Protein AF-A0A6J6Z1L6-F1 (afdb_monomer_lite)

Organism: NCBI:txid449393

Sequence (90 aa):
MCDLEGLRDARRYFEAVQNHAKASWTAGQSVLDCCSGIDLGPWVTWDEPWRLAANVHRIYRECEGAAWNTPFDASVVMADVEDLRRRLEG

Foldseek 3Di:
DDDPVVVVVVVVQLVQLLVQLVVCLVVVHDLLRSLVPGDSDPCLPPPLSLCSSVSSVVSSCVVVVDDPPRDDDVVVSVVSSVVSVVVSVD

Secondary structure (DSSP, 8-state):
---HHHHHHHHHHHHHHHHHHHHHHHTT--HHHHHHH---GGGGGSS-GGGHHHHHHHHHHHHTT--TT----HHHHHHHHHHHHHHHH-

pLDDT: mean 94.81, std 7.26, range [47.44, 98.69]

Structure (mmCIF, N/CA/C/O backbone):
data_AF-A0A6J6Z1L6-F1
#
_entry.id   AF-A0A6J6Z1L6-F1
#
loop_
_atom_site.group_PDB
_atom_site.id
_atom_site.type_symbol
_atom_site.label_atom_id
_atom_site.label_alt_id
_atom_site.label_comp_id
_atom_site.label_asym_id
_atom_site.label_entity_id
_atom_site.label_seq_id
_atom_site.pdbx_PDB_ins_code
_atom_site.Cartn_x
_atom_site.Cartn_y
_atom_site.Cartn_z
_atom_site.occupancy
_atom_site.B_iso_or_equiv
_atom_site.auth_seq_id
_atom_site.auth_comp_id
_atom_site.auth_asym_id
_atom_site.auth_atom_id
_atom_site.pdbx_PDB_model_num
ATOM 1 N N . MET A 1 1 ? 23.248 6.738 -5.198 1.00 47.44 1 MET A N 1
ATOM 2 C CA . MET A 1 1 ? 22.802 7.409 -6.435 1.00 47.44 1 MET A CA 1
ATOM 3 C C . MET A 1 1 ? 21.808 8.477 -6.004 1.00 47.44 1 MET A C 1
ATOM 5 O O . MET A 1 1 ? 20.794 8.124 -5.427 1.00 47.44 1 MET A O 1
ATOM 9 N N . CYS A 1 2 ? 22.167 9.756 -6.098 1.00 61.53 2 CYS A N 1
ATOM 10 C CA . CYS A 1 2 ? 21.294 10.871 -5.717 1.00 61.53 2 CYS A CA 1
ATOM 11 C C . CYS A 1 2 ? 21.433 11.937 -6.805 1.00 61.53 2 CYS A C 1
ATOM 13 O O . CYS A 1 2 ? 22.073 12.968 -6.614 1.00 61.53 2 CYS A O 1
ATOM 15 N N . ASP A 1 3 ? 20.964 11.601 -8.003 1.00 82.44 3 ASP A N 1
ATOM 16 C CA . ASP A 1 3 ? 20.731 12.589 -9.045 1.00 82.44 3 ASP A CA 1
ATOM 17 C C . ASP A 1 3 ? 19.277 13.079 -8.961 1.00 82.44 3 ASP A C 1
ATOM 19 O O . ASP A 1 3 ? 18.430 12.526 -8.252 1.00 82.44 3 ASP A O 1
ATOM 23 N N . LEU A 1 4 ? 18.995 14.189 -9.641 1.00 88.69 4 LEU A N 1
ATOM 24 C CA . LEU A 1 4 ? 17.668 14.805 -9.620 1.00 88.69 4 LEU A CA 1
ATOM 25 C C . LEU A 1 4 ? 16.594 13.906 -10.249 1.00 88.69 4 LEU A C 1
ATOM 27 O O . LEU A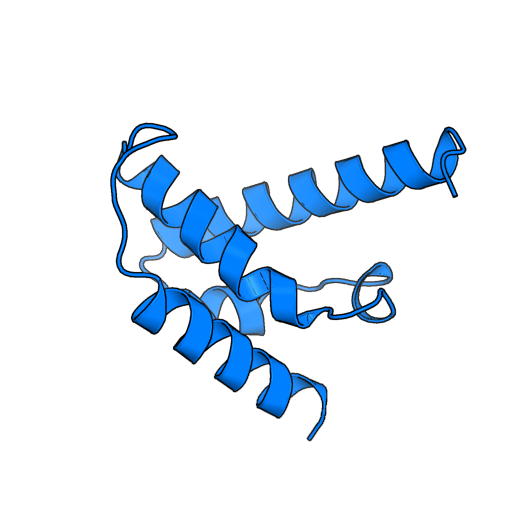 1 4 ? 15.426 14.024 -9.881 1.00 88.69 4 LEU A O 1
ATOM 31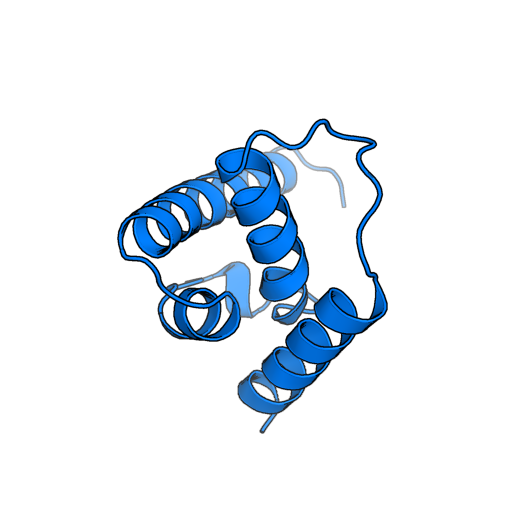 N N . GLU A 1 5 ? 16.975 13.016 -11.165 1.00 87.81 5 GLU A N 1
ATOM 32 C CA . GLU A 1 5 ? 16.049 12.088 -11.818 1.00 87.81 5 GLU A CA 1
ATOM 33 C C . GLU A 1 5 ? 15.594 10.985 -10.859 1.00 87.81 5 GLU A C 1
ATOM 35 O O . GLU A 1 5 ? 14.390 10.780 -10.711 1.00 87.81 5 GLU A O 1
ATOM 40 N N . GLY A 1 6 ? 16.508 10.378 -10.097 1.00 87.06 6 GLY A N 1
ATOM 41 C CA . GLY A 1 6 ? 16.156 9.389 -9.078 1.00 87.06 6 GLY A CA 1
ATOM 42 C C . GLY A 1 6 ? 15.210 9.944 -8.006 1.00 87.06 6 GLY A C 1
ATOM 43 O O . GLY A 1 6 ? 14.271 9.264 -7.590 1.00 87.06 6 GLY A O 1
ATOM 44 N N . LEU A 1 7 ? 15.379 11.211 -7.602 1.00 90.44 7 LEU A N 1
ATOM 45 C CA . LEU A 1 7 ? 14.453 11.863 -6.666 1.00 90.44 7 LEU A CA 1
ATOM 46 C C . LEU A 1 7 ? 13.063 12.093 -7.284 1.00 90.44 7 LEU A C 1
ATOM 48 O O . LEU A 1 7 ? 12.046 11.939 -6.604 1.00 90.44 7 LEU A O 1
ATOM 52 N N . ARG A 1 8 ? 13.005 12.464 -8.569 1.00 93.56 8 ARG A N 1
ATOM 53 C CA . ARG A 1 8 ? 11.738 12.629 -9.299 1.00 93.56 8 ARG A CA 1
ATOM 54 C C . ARG A 1 8 ? 11.004 11.299 -9.434 1.00 93.56 8 ARG A C 1
ATOM 56 O O . ARG A 1 8 ? 9.790 11.277 -9.242 1.00 93.56 8 ARG A O 1
ATOM 63 N N . ASP A 1 9 ? 11.715 10.207 -9.694 1.00 93.56 9 ASP A N 1
ATOM 64 C CA . ASP A 1 9 ? 11.109 8.877 -9.781 1.00 93.56 9 ASP A CA 1
ATOM 65 C C . ASP A 1 9 ? 10.627 8.361 -8.430 1.00 93.56 9 ASP A C 1
ATOM 67 O O . ASP A 1 9 ? 9.514 7.844 -8.351 1.00 93.56 9 ASP A O 1
ATOM 71 N N . ALA A 1 10 ? 11.386 8.581 -7.351 1.00 93.50 10 ALA A N 1
ATOM 72 C CA . ALA A 1 10 ? 10.926 8.263 -5.999 1.00 93.50 10 ALA A CA 1
ATOM 73 C C . ALA A 1 10 ? 9.649 9.037 -5.644 1.00 93.50 10 ALA A C 1
ATOM 75 O O . ALA A 1 10 ? 8.705 8.471 -5.095 1.00 93.50 10 ALA A O 1
ATOM 76 N N . ARG A 1 11 ? 9.578 10.324 -6.004 1.00 95.44 11 ARG A N 1
ATOM 77 C CA . ARG A 1 11 ? 8.363 11.122 -5.814 1.00 95.44 11 ARG A CA 1
ATOM 78 C C . ARG A 1 11 ? 7.178 10.549 -6.596 1.00 95.44 11 ARG A C 1
ATOM 80 O O . ARG A 1 11 ? 6.113 10.385 -6.008 1.00 95.44 11 ARG A O 1
ATOM 87 N N . ARG A 1 12 ? 7.361 10.223 -7.881 1.00 95.88 12 ARG A N 1
ATOM 88 C CA . ARG A 1 12 ? 6.307 9.616 -8.711 1.00 95.88 12 ARG A CA 1
ATOM 89 C C . ARG A 1 12 ? 5.821 8.286 -8.126 1.00 95.88 12 ARG A C 1
ATOM 91 O O . ARG A 1 12 ? 4.615 8.065 -8.071 1.00 95.88 12 ARG A O 1
ATOM 98 N N . TYR A 1 13 ? 6.742 7.455 -7.635 1.00 96.31 13 TYR A N 1
ATOM 99 C CA . TYR A 1 13 ? 6.422 6.204 -6.945 1.00 96.31 13 TYR A CA 1
ATOM 100 C C . TYR A 1 13 ? 5.537 6.452 -5.719 1.00 96.31 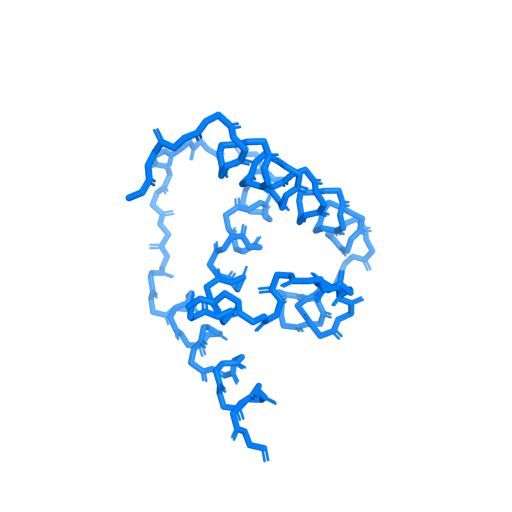13 TYR A C 1
ATOM 102 O O . TYR A 1 13 ? 4.452 5.882 -5.612 1.00 96.31 13 TYR A O 1
ATOM 110 N N . PHE A 1 14 ? 5.954 7.340 -4.809 1.00 96.69 14 PHE A N 1
ATOM 111 C CA . PHE A 1 14 ? 5.186 7.604 -3.591 1.00 96.69 14 PHE A CA 1
ATOM 112 C C . PHE A 1 14 ? 3.822 8.243 -3.880 1.00 96.69 14 PHE A C 1
ATOM 114 O O . PHE A 1 14 ? 2.850 7.901 -3.210 1.00 96.69 14 PHE A O 1
ATOM 121 N N . GLU A 1 15 ? 3.717 9.120 -4.884 1.00 96.94 15 GLU A N 1
ATOM 122 C CA . GLU A 1 15 ? 2.436 9.691 -5.323 1.00 96.94 15 GLU A CA 1
ATOM 123 C C . GLU A 1 15 ? 1.495 8.602 -5.872 1.00 96.94 15 GLU A C 1
ATOM 125 O O . GLU A 1 15 ? 0.324 8.554 -5.490 1.00 96.94 15 GLU A O 1
ATOM 130 N N . ALA A 1 16 ? 2.001 7.689 -6.709 1.00 96.75 16 ALA A N 1
ATOM 131 C CA . ALA A 1 16 ? 1.218 6.578 -7.251 1.00 96.75 16 ALA A CA 1
ATOM 132 C C . ALA A 1 16 ? 0.726 5.628 -6.148 1.00 96.75 16 ALA A C 1
ATOM 134 O O . ALA A 1 16 ? -0.472 5.344 -6.064 1.00 96.75 16 ALA A O 1
ATOM 135 N N . VAL A 1 17 ? 1.626 5.201 -5.256 1.00 98.06 17 VAL A N 1
ATOM 136 C CA . VAL A 1 17 ? 1.292 4.316 -4.130 1.00 98.06 17 VAL A CA 1
ATOM 137 C C . VAL A 1 17 ? 0.288 4.978 -3.190 1.00 98.06 17 VAL A C 1
ATOM 139 O O . VAL A 1 17 ? -0.681 4.337 -2.788 1.00 98.06 17 VAL A O 1
ATOM 142 N N . GLN A 1 18 ? 0.465 6.262 -2.865 1.00 98.06 18 GLN A N 1
ATOM 143 C CA . GLN A 1 18 ? -0.451 6.971 -1.974 1.00 98.06 18 GLN A CA 1
ATOM 144 C C . GLN A 1 18 ? -1.855 7.107 -2.569 1.00 98.06 18 GLN A C 1
ATOM 146 O O . GLN A 1 18 ? -2.838 6.895 -1.855 1.00 98.06 18 GLN A O 1
ATOM 151 N N . ASN A 1 19 ? -1.962 7.444 -3.855 1.00 97.94 19 ASN A N 1
ATOM 152 C CA . ASN A 1 19 ? -3.252 7.586 -4.526 1.00 97.94 19 ASN A CA 1
ATOM 153 C C . ASN A 1 19 ? -4.003 6.253 -4.590 1.00 97.94 19 ASN A C 1
ATOM 155 O O . ASN A 1 19 ? -5.170 6.191 -4.198 1.00 97.94 19 ASN A O 1
ATOM 159 N N . HIS A 1 20 ? -3.325 5.186 -5.021 1.00 98.50 20 HIS A N 1
ATOM 160 C CA . HIS A 1 20 ? -3.918 3.852 -5.090 1.00 98.50 20 HIS A CA 1
ATOM 161 C C . HIS A 1 20 ? -4.323 3.346 -3.703 1.00 98.50 20 HIS A C 1
ATOM 163 O O . HIS A 1 20 ? -5.469 2.960 -3.501 1.00 98.50 20 HIS A O 1
ATOM 169 N N . ALA A 1 21 ? -3.434 3.433 -2.709 1.00 98.69 21 ALA A N 1
ATOM 170 C CA . ALA A 1 21 ? -3.719 2.947 -1.362 1.00 98.69 21 ALA A CA 1
ATOM 171 C C . ALA A 1 21 ? -4.892 3.678 -0.696 1.00 98.69 21 ALA A C 1
ATOM 173 O O . ALA A 1 21 ? -5.728 3.031 -0.070 1.00 98.69 21 ALA A O 1
ATOM 174 N N . LYS A 1 22 ? -5.017 5.001 -0.864 1.00 98.56 22 LYS A N 1
ATOM 175 C CA . LYS A 1 22 ? -6.177 5.751 -0.350 1.00 98.56 22 LYS A CA 1
ATOM 176 C C . LYS A 1 22 ? -7.490 5.305 -0.999 1.00 98.56 22 LYS A C 1
ATOM 178 O O . LYS A 1 22 ? -8.510 5.218 -0.310 1.00 98.56 22 LYS A O 1
ATOM 183 N N . ALA A 1 23 ? -7.477 5.012 -2.300 1.00 98.50 23 ALA A N 1
ATOM 184 C CA . ALA A 1 23 ? -8.650 4.490 -2.999 1.00 98.50 23 ALA A CA 1
ATOM 185 C C . ALA A 1 23 ? -9.027 3.090 -2.487 1.00 98.50 23 ALA A C 1
ATOM 187 O O . ALA A 1 23 ? -10.182 2.862 -2.131 1.00 98.50 23 ALA A O 1
ATOM 188 N N . SER A 1 24 ? -8.046 2.195 -2.353 1.00 98.69 24 SER A N 1
ATOM 189 C CA . SER A 1 24 ? -8.226 0.843 -1.813 1.00 98.69 24 SER A CA 1
ATOM 190 C C . SER A 1 24 ? -8.735 0.852 -0.368 1.00 98.69 24 SER A C 1
ATOM 192 O O . SER A 1 24 ? -9.650 0.102 -0.033 1.00 98.69 24 SER A O 1
ATOM 194 N N . TRP A 1 25 ? -8.211 1.753 0.474 1.00 98.69 25 TRP A N 1
ATOM 195 C CA . TRP A 1 25 ? -8.698 1.966 1.841 1.00 98.69 25 TRP A CA 1
ATOM 196 C C . TRP A 1 25 ? -10.167 2.390 1.855 1.00 98.69 25 TRP A C 1
ATOM 198 O O . TRP A 1 25 ? -10.980 1.817 2.574 1.00 98.69 25 TRP A O 1
ATOM 208 N N . THR A 1 26 ? -10.528 3.362 1.012 1.00 98.50 26 THR A N 1
ATOM 209 C CA . THR A 1 26 ? -11.917 3.830 0.875 1.00 98.50 26 THR A CA 1
ATOM 210 C C . THR A 1 26 ? -12.845 2.703 0.408 1.00 98.50 26 THR A C 1
ATOM 212 O O . THR A 1 26 ? -14.007 2.657 0.804 1.00 98.50 26 THR A O 1
ATOM 215 N N . ALA A 1 27 ? -12.331 1.773 -0.400 1.00 98.38 27 ALA A N 1
ATOM 216 C CA . ALA A 1 27 ? -13.038 0.575 -0.843 1.00 98.38 27 ALA A CA 1
ATOM 217 C C . ALA A 1 27 ? -13.046 -0.572 0.193 1.00 98.38 27 ALA A C 1
ATOM 219 O O . ALA A 1 27 ? -13.630 -1.620 -0.077 1.00 98.38 27 ALA A O 1
ATOM 220 N N . GLY A 1 28 ? -12.418 -0.399 1.363 1.00 98.44 28 GLY A N 1
ATOM 221 C CA . GLY A 1 28 ? -12.358 -1.406 2.427 1.00 98.44 28 GLY A CA 1
ATOM 222 C C . GLY A 1 28 ? -11.477 -2.616 2.103 1.00 98.44 28 GLY A C 1
ATOM 223 O O . GLY A 1 28 ? -11.692 -3.691 2.660 1.00 98.44 28 GLY A O 1
ATOM 224 N N . GLN A 1 29 ? -10.521 -2.472 1.184 1.00 98.69 29 GLN A N 1
ATOM 225 C CA . GLN A 1 29 ? -9.610 -3.553 0.810 1.00 98.69 29 GLN A CA 1
ATOM 226 C C . GLN A 1 29 ? -8.548 -3.787 1.887 1.00 98.69 29 GLN A C 1
ATOM 228 O O . GLN A 1 29 ? -8.184 -2.873 2.625 1.00 98.69 29 GLN A O 1
ATOM 233 N N . SER A 1 30 ? -8.027 -5.014 1.967 1.00 98.50 30 SER A N 1
ATOM 234 C CA . SER A 1 30 ? -6.871 -5.305 2.818 1.00 98.50 30 SER A CA 1
ATOM 235 C C . SER A 1 30 ? -5.579 -4.729 2.221 1.00 98.50 30 SER A C 1
ATOM 237 O O . SER A 1 30 ? -5.512 -4.396 1.034 1.00 98.50 30 SER A O 1
ATOM 239 N N . VAL A 1 31 ? -4.513 -4.666 3.025 1.00 98.62 31 VAL A N 1
ATOM 240 C CA . VAL A 1 31 ? -3.182 -4.252 2.548 1.00 98.62 31 VAL A CA 1
ATOM 241 C C . VAL A 1 31 ? -2.706 -5.133 1.390 1.00 98.62 31 VAL A C 1
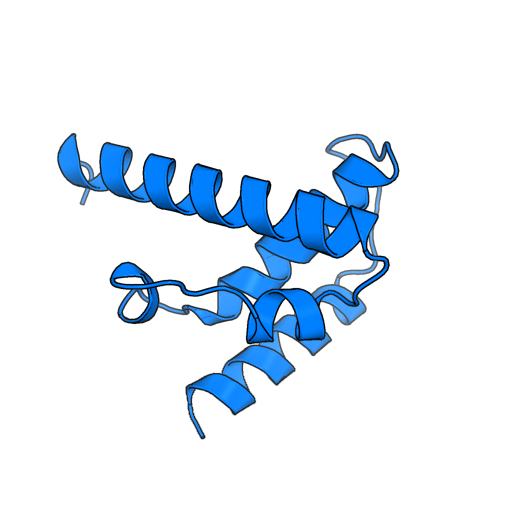ATOM 243 O O . VAL A 1 31 ? -2.239 -4.613 0.376 1.00 98.62 31 VAL A O 1
ATOM 246 N N . LEU A 1 32 ? -2.848 -6.455 1.504 1.00 98.44 32 LEU A N 1
ATOM 247 C CA . LEU A 1 32 ? -2.400 -7.398 0.477 1.00 98.44 32 LEU A CA 1
ATOM 248 C C . LEU A 1 32 ? -3.253 -7.336 -0.796 1.00 98.44 32 LEU A C 1
ATOM 250 O O . LEU A 1 32 ? -2.700 -7.455 -1.891 1.00 98.44 32 LEU A O 1
ATOM 254 N N . ASP A 1 33 ? -4.562 -7.093 -0.685 1.00 98.50 33 ASP A N 1
ATOM 255 C CA . ASP A 1 33 ? -5.421 -6.859 -1.855 1.00 98.50 33 ASP A CA 1
ATOM 256 C C . ASP A 1 33 ? -5.029 -5.561 -2.568 1.00 98.50 33 ASP A C 1
ATOM 258 O O . ASP A 1 33 ? -4.877 -5.535 -3.789 1.00 98.50 33 ASP A O 1
ATOM 262 N N . CYS A 1 34 ? -4.776 -4.495 -1.801 1.00 98.69 34 CYS A N 1
ATOM 263 C CA . CYS A 1 34 ? -4.273 -3.233 -2.331 1.00 98.69 34 CYS A CA 1
ATOM 264 C C . CYS A 1 34 ? -2.939 -3.421 -3.069 1.00 98.69 34 CYS A C 1
ATOM 266 O O . CYS A 1 34 ? -2.782 -2.907 -4.178 1.00 98.69 34 CYS A O 1
ATOM 268 N N . CYS A 1 35 ? -1.996 -4.167 -2.481 1.00 98.06 35 CYS A N 1
ATOM 269 C CA . CYS A 1 35 ? -0.695 -4.448 -3.093 1.00 98.06 35 CYS A CA 1
ATOM 270 C C . CYS A 1 35 ? -0.802 -5.318 -4.348 1.00 98.06 35 CYS A C 1
ATOM 272 O O . CYS A 1 35 ? -0.030 -5.134 -5.279 1.00 98.06 35 CYS A O 1
ATOM 274 N N . SER A 1 36 ? -1.752 -6.252 -4.387 1.00 95.50 36 SER A N 1
ATOM 275 C CA . SER A 1 36 ? -1.960 -7.115 -5.556 1.00 95.50 36 SER A CA 1
ATOM 276 C C . SER A 1 36 ? -2.620 -6.362 -6.720 1.00 95.50 36 SER A C 1
ATOM 278 O O . SER A 1 36 ? -2.472 -6.757 -7.871 1.00 95.50 36 SER A O 1
ATOM 280 N N . GLY A 1 37 ? -3.365 -5.290 -6.426 1.00 95.69 37 GLY A N 1
ATOM 281 C CA . GLY A 1 37 ? -4.095 -4.504 -7.422 1.00 95.69 37 GLY A CA 1
ATOM 282 C C . GLY A 1 37 ? -3.360 -3.280 -7.973 1.00 95.69 37 GLY A C 1
ATOM 283 O O . GLY A 1 37 ? -3.882 -2.650 -8.890 1.00 95.69 37 GLY A O 1
ATOM 284 N N . ILE A 1 38 ? -2.205 -2.895 -7.417 1.00 95.44 38 ILE A N 1
ATOM 285 C CA . ILE A 1 38 ? -1.453 -1.736 -7.916 1.00 95.44 38 ILE A CA 1
ATOM 286 C C . ILE A 1 38 ? -0.588 -2.128 -9.116 1.00 95.44 38 ILE A C 1
ATOM 288 O O . ILE A 1 38 ? 0.185 -3.081 -9.056 1.00 95.44 38 ILE A O 1
ATOM 292 N N . ASP A 1 39 ? -0.674 -1.350 -10.193 1.00 92.31 39 ASP A N 1
ATOM 293 C CA . ASP A 1 39 ? 0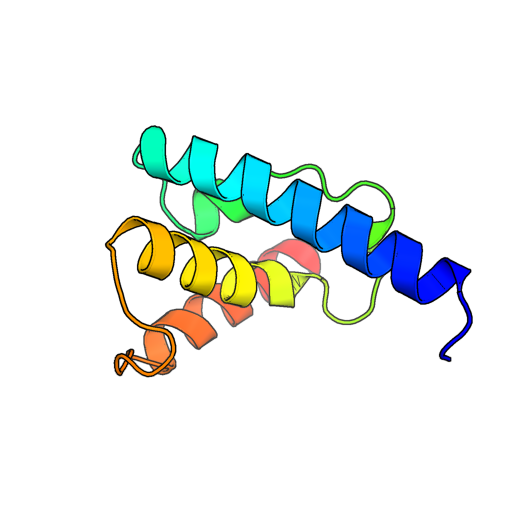.294 -1.420 -11.286 1.00 92.31 39 ASP A CA 1
ATOM 294 C C . ASP A 1 39 ? 1.521 -0.571 -10.925 1.00 92.31 39 ASP A C 1
ATOM 296 O O . ASP A 1 39 ? 1.483 0.662 -10.955 1.00 92.31 39 ASP A O 1
ATOM 300 N N . LEU A 1 40 ? 2.611 -1.237 -10.533 1.00 87.69 40 LEU A N 1
ATOM 301 C CA . LEU A 1 40 ? 3.881 -0.579 -10.216 1.00 87.69 40 LEU A CA 1
ATOM 302 C C . LEU A 1 40 ? 4.646 -0.118 -11.462 1.00 87.69 40 LEU A C 1
ATOM 304 O O . LEU A 1 40 ? 5.637 0.602 -11.321 1.00 87.69 40 LEU A O 1
ATOM 308 N N . GLY A 1 41 ? 4.233 -0.535 -12.663 1.00 90.56 41 GLY A N 1
ATOM 309 C CA . GLY A 1 41 ? 4.920 -0.241 -13.913 1.00 90.56 41 GLY A CA 1
ATOM 310 C C . GLY A 1 41 ? 6.443 -0.424 -13.794 1.00 90.56 41 GLY A C 1
ATOM 311 O O . GLY A 1 41 ? 6.905 -1.515 -13.454 1.00 90.56 41 GLY A O 1
ATOM 312 N N . PRO A 1 42 ? 7.252 0.628 -14.028 1.00 90.00 42 PRO A N 1
ATOM 313 C CA . PRO A 1 42 ? 8.712 0.527 -14.007 1.00 90.00 42 PRO A CA 1
ATOM 314 C C . PRO A 1 42 ? 9.309 0.272 -12.612 1.00 90.00 42 PRO A C 1
ATOM 316 O O . PRO A 1 42 ? 10.450 -0.169 -12.517 1.00 90.00 42 PRO A O 1
ATOM 319 N N . TRP A 1 43 ? 8.577 0.530 -11.524 1.00 94.25 43 TRP A N 1
ATOM 320 C CA . TRP A 1 43 ? 9.096 0.363 -10.160 1.00 94.25 43 TRP A CA 1
ATOM 321 C C . TRP A 1 43 ? 9.141 -1.096 -9.706 1.00 94.25 43 TRP A C 1
ATOM 323 O O . TRP A 1 43 ? 9.755 -1.392 -8.686 1.00 94.25 43 TRP A O 1
ATOM 333 N N . VAL A 1 44 ? 8.540 -2.024 -10.460 1.00 91.44 44 VAL A N 1
ATOM 334 C CA . VAL A 1 44 ? 8.612 -3.462 -10.155 1.00 91.44 44 VAL A CA 1
ATOM 335 C C . VAL A 1 44 ? 10.047 -4.000 -10.208 1.00 91.44 44 VAL A C 1
ATOM 337 O O . VAL A 1 44 ? 10.360 -4.976 -9.538 1.00 91.44 44 VAL A O 1
ATOM 340 N N . THR A 1 45 ? 10.930 -3.354 -10.978 1.00 91.06 45 THR A N 1
ATOM 341 C CA . THR A 1 45 ? 12.340 -3.747 -11.112 1.00 91.06 45 THR A CA 1
ATOM 342 C C . THR A 1 45 ? 13.254 -3.062 -10.098 1.00 91.06 45 THR A C 1
ATOM 344 O O . THR A 1 45 ? 14.471 -3.209 -10.189 1.00 91.06 45 THR A O 1
ATOM 347 N N . TRP A 1 46 ? 12.709 -2.238 -9.199 1.00 93.81 46 TRP A N 1
ATOM 348 C CA . TRP A 1 46 ? 13.489 -1.654 -8.110 1.00 93.81 46 TRP A CA 1
ATOM 349 C C . TRP A 1 46 ? 13.831 -2.718 -7.075 1.00 93.81 46 TRP A C 1
ATOM 351 O O . TRP A 1 46 ? 13.146 -3.730 -6.976 1.00 93.81 46 TRP A O 1
ATOM 361 N N . ASP A 1 47 ? 14.879 -2.478 -6.291 1.00 93.62 47 ASP A N 1
ATOM 362 C CA . ASP A 1 47 ? 15.257 -3.398 -5.223 1.00 93.62 47 ASP A CA 1
ATOM 363 C C . ASP A 1 47 ? 14.125 -3.531 -4.198 1.00 93.62 47 ASP A C 1
ATOM 365 O O . ASP A 1 47 ? 13.589 -2.537 -3.699 1.00 93.62 47 ASP A O 1
ATOM 369 N N . GLU A 1 48 ? 13.807 -4.778 -3.854 1.00 94.31 48 GLU A N 1
ATOM 370 C CA . GLU A 1 48 ? 12.811 -5.135 -2.843 1.00 94.31 48 GLU A CA 1
ATOM 371 C C . GLU A 1 48 ? 11.417 -4.511 -3.099 1.00 94.31 48 GLU A C 1
ATOM 373 O O . GLU A 1 48 ? 10.888 -3.797 -2.237 1.00 94.31 48 GLU A O 1
ATOM 378 N N . PRO A 1 49 ? 10.762 -4.791 -4.247 1.00 94.88 49 PRO A N 1
ATOM 379 C CA . PRO A 1 49 ? 9.457 -4.208 -4.583 1.00 94.88 49 PRO A CA 1
ATOM 380 C C . PRO A 1 49 ? 8.368 -4.567 -3.555 1.00 94.88 49 PRO A C 1
ATOM 382 O O . PRO A 1 49 ? 7.396 -3.831 -3.377 1.00 94.88 49 PRO A O 1
ATOM 385 N N . TRP A 1 50 ? 8.569 -5.645 -2.789 1.00 95.75 50 TRP A N 1
ATOM 386 C CA . TRP A 1 50 ? 7.722 -6.041 -1.662 1.00 95.75 50 TRP A CA 1
ATOM 387 C C . TRP A 1 50 ? 7.700 -5.039 -0.493 1.00 95.75 50 TRP A C 1
ATOM 389 O O . TRP A 1 50 ? 6.786 -5.094 0.333 1.00 95.75 50 TRP A O 1
ATOM 399 N N . ARG A 1 51 ? 8.616 -4.056 -0.433 1.00 95.75 51 ARG A N 1
ATOM 400 C CA . ARG A 1 51 ? 8.520 -2.913 0.505 1.00 95.75 51 ARG A CA 1
ATOM 401 C C . ARG A 1 51 ? 7.243 -2.093 0.321 1.00 95.75 51 ARG A C 1
ATOM 403 O O . ARG A 1 51 ? 6.852 -1.359 1.229 1.00 95.75 51 ARG A O 1
ATOM 410 N N . LEU A 1 52 ? 6.561 -2.256 -0.813 1.00 98.00 52 LEU A N 1
ATOM 411 C CA . LEU A 1 52 ? 5.223 -1.731 -1.049 1.00 98.00 52 LEU A CA 1
ATOM 412 C C . LEU A 1 52 ? 4.259 -2.028 0.113 1.00 98.00 52 LEU A C 1
ATOM 414 O O . LEU A 1 52 ? 3.556 -1.115 0.540 1.00 98.00 52 LEU A O 1
ATOM 418 N N . ALA A 1 53 ? 4.256 -3.244 0.670 1.00 98.44 53 ALA A N 1
ATOM 419 C CA . ALA A 1 53 ? 3.338 -3.599 1.757 1.00 98.44 53 ALA A CA 1
ATOM 420 C C . ALA A 1 53 ? 3.536 -2.711 2.997 1.00 98.44 53 ALA A C 1
ATOM 422 O O . ALA A 1 53 ? 2.563 -2.232 3.580 1.00 98.44 53 ALA A O 1
ATOM 423 N N . ALA A 1 54 ? 4.786 -2.400 3.356 1.00 98.38 54 ALA A N 1
ATOM 424 C CA . ALA A 1 54 ? 5.085 -1.488 4.459 1.00 98.38 54 ALA A CA 1
ATOM 425 C C . ALA A 1 54 ? 4.599 -0.053 4.179 1.00 98.38 54 ALA A C 1
ATOM 427 O O . ALA A 1 54 ? 4.063 0.607 5.074 1.00 98.38 54 ALA A O 1
ATOM 428 N N . ASN A 1 55 ? 4.728 0.420 2.933 1.00 98.12 55 ASN A N 1
ATOM 429 C CA . ASN A 1 55 ? 4.208 1.726 2.520 1.00 98.12 55 ASN A CA 1
ATOM 430 C C . ASN A 1 55 ? 2.674 1.776 2.600 1.00 98.12 55 ASN A C 1
ATOM 432 O O . ASN A 1 55 ? 2.120 2.751 3.105 1.00 98.12 55 ASN A O 1
ATOM 436 N N . VAL A 1 56 ? 1.980 0.722 2.161 1.00 98.69 56 VAL A N 1
ATOM 437 C CA . VAL A 1 56 ? 0.511 0.647 2.223 1.00 98.69 56 VAL A CA 1
ATOM 438 C C . VAL A 1 56 ? 0.021 0.589 3.673 1.00 98.69 56 VAL A C 1
ATOM 440 O O . VAL A 1 56 ? -0.868 1.361 4.025 1.00 98.69 56 VAL A O 1
ATOM 443 N N . HIS A 1 57 ? 0.652 -0.216 4.540 1.00 98.62 57 HIS A N 1
ATOM 444 C CA . HIS A 1 57 ? 0.392 -0.215 5.992 1.00 98.62 57 HIS A CA 1
ATOM 445 C C . HIS A 1 57 ? 0.496 1.188 6.587 1.00 98.62 57 HIS A C 1
ATOM 447 O O . HIS A 1 57 ? -0.365 1.629 7.350 1.00 98.62 57 HIS A O 1
ATOM 453 N N . ARG A 1 58 ? 1.551 1.920 6.216 1.00 98.12 58 ARG A N 1
ATOM 454 C CA . ARG A 1 58 ? 1.742 3.297 6.662 1.00 98.12 58 ARG A CA 1
ATOM 455 C C . ARG A 1 58 ? 0.592 4.206 6.216 1.00 98.12 58 ARG A C 1
ATOM 457 O O . ARG A 1 58 ? 0.082 4.965 7.036 1.00 98.12 58 ARG A O 1
ATOM 464 N N . ILE A 1 59 ? 0.187 4.127 4.953 1.00 98.50 59 ILE A N 1
ATOM 465 C CA . ILE A 1 59 ? -0.882 4.965 4.397 1.00 98.50 59 ILE A CA 1
ATOM 466 C C . ILE A 1 59 ? -2.237 4.632 5.032 1.00 98.50 59 ILE A C 1
ATOM 468 O O . ILE A 1 59 ? -2.982 5.548 5.364 1.00 98.50 59 ILE A O 1
ATOM 472 N N . TYR A 1 60 ? -2.545 3.354 5.264 1.00 98.62 60 TYR A N 1
ATOM 473 C CA . TYR A 1 60 ? -3.804 2.936 5.894 1.00 98.62 60 TYR A CA 1
ATOM 474 C C . TYR A 1 60 ? -3.931 3.511 7.304 1.00 98.62 60 TYR A C 1
ATOM 476 O O . TYR A 1 60 ? -4.942 4.124 7.635 1.00 98.62 60 TYR A O 1
ATOM 484 N N . ARG A 1 61 ? -2.853 3.448 8.090 1.00 98.25 61 ARG A N 1
ATOM 485 C CA . ARG A 1 61 ? -2.803 4.067 9.421 1.00 98.25 61 ARG A CA 1
ATOM 486 C C . ARG A 1 61 ? -2.992 5.585 9.377 1.00 98.25 61 ARG A C 1
ATOM 488 O O . ARG A 1 61 ? -3.642 6.151 10.250 1.00 98.25 61 ARG A O 1
ATOM 495 N N . GLU A 1 62 ? -2.447 6.266 8.369 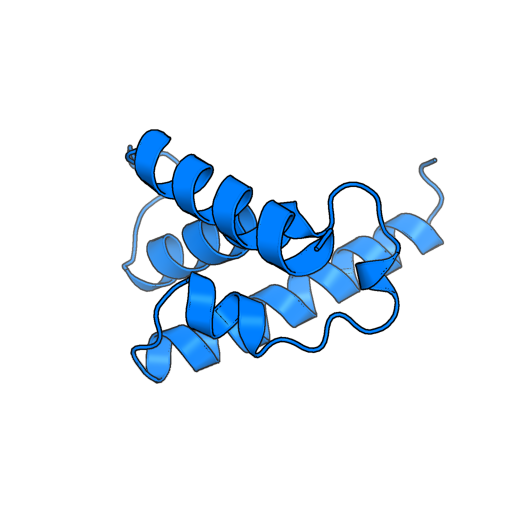1.00 97.75 62 GLU A N 1
ATOM 496 C CA . GLU A 1 62 ? -2.713 7.698 8.169 1.00 97.75 62 GLU A CA 1
ATOM 497 C C . GLU A 1 62 ? -4.187 7.961 7.839 1.00 97.75 62 GLU A C 1
ATOM 499 O O . GLU A 1 62 ? -4.760 8.929 8.337 1.00 97.75 62 GLU A O 1
ATOM 504 N N . CYS A 1 63 ? -4.822 7.095 7.044 1.00 98.12 63 CYS A N 1
ATOM 505 C CA . CYS A 1 63 ? -6.254 7.178 6.760 1.00 98.12 63 CYS A CA 1
ATOM 506 C C . CYS A 1 63 ? -7.130 6.913 7.996 1.00 98.12 63 CYS A C 1
ATOM 508 O O . CYS A 1 63 ? -8.207 7.495 8.104 1.00 98.12 63 CYS A O 1
ATOM 510 N N . GLU A 1 64 ? -6.656 6.109 8.950 1.00 97.12 64 GLU A N 1
ATOM 511 C CA . GLU A 1 64 ? -7.265 5.928 10.278 1.00 97.12 64 GLU A CA 1
ATOM 512 C C . GLU A 1 64 ? -7.050 7.132 11.217 1.00 97.12 64 GLU A C 1
ATOM 514 O O . GLU A 1 64 ? -7.605 7.175 12.315 1.00 97.12 64 GLU A O 1
ATOM 519 N N . GLY A 1 65 ? -6.252 8.125 10.809 1.00 97.75 65 GLY A N 1
ATOM 520 C CA . GLY A 1 65 ? -5.930 9.302 11.616 1.00 97.75 65 GLY A CA 1
ATOM 521 C C . GLY A 1 65 ? -4.785 9.091 12.611 1.00 97.75 65 GLY A C 1
ATOM 522 O O . GLY A 1 65 ? -4.618 9.898 13.528 1.00 97.75 65 GLY A O 1
ATOM 523 N N . ALA A 1 66 ? -3.983 8.033 12.456 1.00 97.50 66 ALA A N 1
ATOM 524 C CA . ALA A 1 66 ? -2.821 7.803 13.304 1.00 97.50 66 ALA A CA 1
ATOM 525 C C . ALA A 1 66 ? -1.758 8.898 13.105 1.00 97.50 66 ALA A C 1
ATOM 527 O O . ALA A 1 66 ? -1.422 9.287 11.984 1.00 97.50 66 ALA A O 1
ATOM 528 N N . ALA A 1 67 ? -1.171 9.362 14.208 1.00 96.00 67 ALA A N 1
ATOM 529 C CA . ALA A 1 67 ? -0.017 10.248 14.163 1.00 96.00 67 ALA A CA 1
ATOM 530 C C . ALA A 1 67 ? 1.231 9.483 13.691 1.00 96.00 67 ALA A C 1
ATOM 532 O O . ALA A 1 67 ? 1.324 8.260 13.809 1.00 96.00 67 ALA A O 1
ATOM 533 N N . TRP A 1 68 ? 2.243 10.217 13.216 1.00 90.19 68 TRP A N 1
ATOM 534 C CA . TRP A 1 68 ? 3.489 9.630 12.703 1.00 90.19 68 TRP A CA 1
ATOM 535 C C . TRP A 1 68 ? 4.144 8.632 13.676 1.00 90.19 68 TRP A C 1
ATOM 537 O O . TRP A 1 68 ? 4.677 7.613 13.243 1.00 90.19 68 TRP A O 1
ATOM 547 N N . ASN A 1 69 ? 4.108 8.929 14.977 1.00 94.00 69 ASN A N 1
ATOM 548 C CA . ASN A 1 69 ? 4.733 8.145 16.041 1.00 94.00 69 ASN A CA 1
ATOM 549 C C . ASN A 1 69 ? 3.754 7.236 16.798 1.00 94.00 69 ASN A C 1
ATOM 551 O O . ASN A 1 69 ? 4.143 6.663 17.817 1.00 94.00 69 ASN A O 1
ATOM 555 N N . THR A 1 70 ? 2.501 7.112 16.347 1.00 96.94 70 THR A N 1
ATOM 556 C CA . THR A 1 70 ? 1.569 6.151 16.940 1.00 96.94 70 THR A CA 1
ATOM 557 C C . THR A 1 70 ? 2.213 4.757 16.874 1.00 96.94 70 THR A C 1
ATOM 559 O O . THR A 1 70 ? 2.707 4.376 15.806 1.00 96.94 70 THR A O 1
ATOM 562 N N . PRO A 1 71 ? 2.270 3.999 17.982 1.00 97.00 71 PRO A N 1
ATOM 563 C CA . PRO A 1 71 ? 2.789 2.637 17.960 1.00 97.00 71 PRO A CA 1
ATOM 564 C C . PRO A 1 71 ? 2.000 1.753 16.991 1.00 97.00 71 PRO A C 1
ATOM 566 O O . PRO A 1 71 ? 0.815 1.979 16.752 1.00 97.00 71 PRO A O 1
ATOM 569 N N . PHE A 1 72 ? 2.656 0.742 16.437 1.00 96.50 72 PHE A N 1
ATOM 570 C CA . PHE A 1 72 ? 2.025 -0.262 15.589 1.00 96.50 72 PHE A CA 1
ATOM 571 C C . PHE A 1 72 ? 2.684 -1.616 15.821 1.00 96.50 72 PHE A C 1
ATOM 573 O O . PHE A 1 72 ? 3.827 -1.687 16.278 1.00 96.50 72 PHE A O 1
ATOM 580 N N . ASP A 1 73 ? 1.962 -2.682 15.498 1.00 97.25 73 ASP A N 1
ATOM 581 C CA . ASP A 1 73 ? 2.513 -4.026 15.547 1.00 97.25 73 ASP A CA 1
ATOM 582 C C . ASP A 1 73 ? 3.368 -4.282 14.299 1.00 97.25 73 ASP A C 1
ATOM 584 O O . ASP A 1 73 ? 2.861 -4.493 13.196 1.00 97.25 73 ASP A O 1
ATOM 588 N N . ALA A 1 74 ? 4.688 -4.246 14.471 1.00 97.25 74 ALA A N 1
ATOM 589 C CA . ALA A 1 74 ? 5.623 -4.510 13.385 1.00 97.25 74 ALA A CA 1
ATOM 590 C C . ALA A 1 74 ? 5.532 -5.954 12.866 1.00 97.25 74 ALA A C 1
ATOM 592 O O . ALA A 1 74 ? 5.867 -6.191 11.708 1.00 97.25 74 ALA A O 1
ATOM 593 N N . SER A 1 75 ? 5.070 -6.913 13.677 1.00 98.44 75 SER A N 1
ATOM 594 C CA . SER A 1 75 ? 4.964 -8.311 13.247 1.00 98.44 75 SER A CA 1
ATOM 595 C C . SER A 1 75 ? 3.909 -8.491 12.155 1.00 98.44 75 SER A C 1
ATOM 597 O O . SER A 1 75 ? 4.164 -9.196 11.182 1.00 98.44 75 SER A O 1
ATOM 599 N N . VAL A 1 76 ? 2.786 -7.770 12.252 1.00 98.06 76 VAL A N 1
ATOM 600 C CA . VAL A 1 76 ? 1.731 -7.748 11.227 1.00 98.06 76 VAL A CA 1
ATOM 601 C C . VAL A 1 76 ? 2.261 -7.154 9.923 1.00 98.06 76 VAL A C 1
ATOM 603 O O . VAL A 1 76 ? 2.104 -7.751 8.862 1.00 98.06 76 VAL A O 1
ATOM 606 N N . VAL A 1 77 ? 2.959 -6.016 10.002 1.00 98.50 77 VAL A N 1
ATOM 607 C CA . VAL A 1 77 ? 3.542 -5.369 8.815 1.00 98.50 77 VAL A CA 1
ATOM 608 C C . VAL A 1 77 ? 4.542 -6.295 8.126 1.00 98.50 77 VAL A C 1
ATOM 610 O O . VAL A 1 77 ? 4.491 -6.475 6.912 1.00 98.50 77 VAL A O 1
ATOM 613 N N . MET A 1 78 ? 5.445 -6.905 8.894 1.00 98.50 78 MET A N 1
ATOM 614 C CA . MET A 1 78 ? 6.479 -7.773 8.335 1.00 98.50 78 MET A CA 1
ATOM 615 C C . MET A 1 78 ? 5.919 -9.089 7.788 1.00 98.50 78 MET A C 1
ATOM 617 O O . MET A 1 78 ? 6.480 -9.617 6.830 1.00 98.50 78 MET A O 1
ATOM 621 N N . ALA A 1 79 ? 4.815 -9.599 8.341 1.00 98.62 79 ALA A N 1
ATOM 622 C CA . ALA A 1 79 ? 4.126 -10.766 7.797 1.00 98.62 79 ALA A CA 1
ATOM 623 C C . ALA A 1 79 ? 3.584 -10.498 6.383 1.00 98.62 79 ALA A C 1
ATOM 625 O O . ALA A 1 79 ? 3.810 -11.310 5.487 1.00 98.62 79 ALA A O 1
ATOM 626 N N . ASP A 1 80 ? 2.952 -9.342 6.161 1.00 98.62 80 ASP A N 1
ATOM 627 C CA . ASP A 1 80 ? 2.440 -8.960 4.838 1.00 98.62 80 ASP A CA 1
ATOM 628 C C . ASP A 1 80 ? 3.566 -8.640 3.846 1.00 98.62 80 ASP A C 1
ATOM 630 O O . ASP A 1 80 ? 3.463 -8.967 2.665 1.00 98.62 80 ASP A O 1
ATOM 634 N N . VAL A 1 81 ? 4.661 -8.029 4.311 1.00 98.50 81 VAL A N 1
ATOM 635 C CA . VAL A 1 81 ? 5.863 -7.800 3.489 1.00 98.50 81 VAL A CA 1
ATOM 636 C C . VAL A 1 81 ? 6.441 -9.127 2.996 1.00 98.50 81 VAL A C 1
ATOM 638 O O . VAL A 1 81 ? 6.769 -9.261 1.819 1.00 98.50 81 VAL A O 1
ATOM 641 N N . GLU A 1 82 ? 6.543 -10.116 3.880 1.00 98.25 82 GLU A N 1
ATOM 642 C CA . GLU A 1 82 ? 7.035 -11.449 3.540 1.00 98.25 82 GLU A CA 1
ATOM 643 C C . GLU A 1 82 ? 6.062 -12.216 2.628 1.00 98.25 82 GLU A C 1
ATOM 645 O O . GLU A 1 82 ? 6.503 -12.907 1.709 1.00 98.25 82 GLU A O 1
ATOM 650 N N . ASP A 1 83 ? 4.747 -12.080 2.826 1.00 98.44 83 ASP A N 1
ATOM 651 C CA . ASP A 1 83 ? 3.758 -12.646 1.902 1.00 98.44 83 ASP A CA 1
ATOM 652 C C . ASP A 1 83 ? 3.888 -12.017 0.506 1.00 98.44 83 ASP A C 1
ATOM 654 O O . ASP A 1 83 ? 4.048 -12.729 -0.486 1.00 98.44 83 ASP A O 1
ATOM 658 N N . LEU A 1 84 ? 3.939 -10.684 0.417 1.00 97.38 84 LEU A N 1
ATOM 659 C CA . LEU A 1 84 ? 4.109 -9.997 -0.861 1.00 97.38 84 LEU A CA 1
ATOM 660 C C . LEU A 1 84 ? 5.428 -10.372 -1.551 1.00 97.38 84 LEU A C 1
ATOM 662 O O . LEU A 1 84 ? 5.431 -10.582 -2.762 1.00 97.38 84 LEU A O 1
ATOM 666 N N . ARG A 1 85 ? 6.529 -10.523 -0.802 1.00 96.56 85 ARG A N 1
ATOM 667 C CA . ARG A 1 85 ? 7.803 -11.017 -1.348 1.00 96.56 85 ARG A CA 1
ATOM 668 C C . ARG A 1 85 ? 7.622 -12.377 -2.014 1.00 96.56 85 ARG A C 1
ATOM 670 O O . ARG A 1 85 ? 7.978 -12.530 -3.178 1.00 96.56 85 ARG A O 1
ATOM 677 N N . ARG A 1 86 ? 7.012 -13.342 -1.316 1.00 96.88 86 ARG A N 1
ATOM 678 C CA . ARG A 1 86 ? 6.758 -14.679 -1.879 1.00 96.88 86 ARG A CA 1
ATOM 679 C C . ARG A 1 86 ? 5.889 -14.641 -3.134 1.00 96.88 86 ARG A C 1
ATOM 681 O O . ARG A 1 86 ? 6.112 -15.450 -4.023 1.00 96.88 86 ARG A O 1
ATOM 688 N N . ARG A 1 87 ? 4.920 -13.723 -3.215 1.00 94.19 87 ARG A N 1
ATOM 689 C CA . ARG A 1 87 ? 4.051 -13.558 -4.396 1.00 94.19 87 ARG A CA 1
ATOM 690 C C . ARG A 1 87 ? 4.768 -12.952 -5.602 1.00 94.19 87 ARG A C 1
ATOM 692 O O . ARG A 1 87 ? 4.363 -13.226 -6.722 1.00 94.19 87 ARG A O 1
ATOM 699 N N . LEU A 1 88 ? 5.763 -12.093 -5.377 1.00 90.75 88 LEU A N 1
ATOM 700 C CA . LEU A 1 88 ? 6.508 -11.417 -6.446 1.00 90.75 88 LEU A CA 1
ATOM 701 C C . LEU A 1 88 ? 7.714 -12.229 -6.940 1.00 90.75 88 LEU A C 1
ATOM 703 O O . LEU A 1 88 ? 8.141 -12.044 -8.075 1.00 90.75 88 LEU A O 1
ATOM 707 N N . GLU A 1 89 ? 8.276 -13.091 -6.091 1.00 89.12 89 GLU A N 1
ATOM 708 C CA . GLU A 1 89 ? 9.439 -13.927 -6.421 1.00 89.12 89 GLU A CA 1
ATOM 709 C C . GLU A 1 89 ? 9.085 -15.361 -6.852 1.00 89.12 89 GLU A C 1
ATOM 711 O O . GLU A 1 89 ? 9.954 -16.058 -7.379 1.00 89.12 89 GLU A O 1
ATOM 716 N N . GLY A 1 90 ? 7.857 -15.816 -6.587 1.00 78.12 90 GLY A N 1
ATOM 717 C CA . GLY A 1 90 ? 7.347 -17.134 -6.989 1.00 78.12 90 GLY A CA 1
ATOM 718 C C . GLY A 1 90 ? 6.716 -17.121 -8.372 1.00 78.12 90 GLY A C 1
ATOM 719 O O . GLY A 1 90 ? 6.921 -18.118 -9.100 1.00 78.12 90 GLY A O 1
#

Radius of gyration: 13.31 Å; chains: 1; bounding box: 36×32×32 Å